Protein AF-A0A7S4EBD1-F1 (afdb_monomer_lite)

Structure (mmCIF, N/CA/C/O backbone):
data_AF-A0A7S4EBD1-F1
#
_entry.id   AF-A0A7S4EBD1-F1
#
loop_
_atom_site.group_PDB
_atom_site.id
_atom_site.type_symbol
_atom_site.label_atom_id
_atom_site.label_alt_id
_atom_site.label_comp_id
_atom_site.label_asym_id
_atom_site.label_entity_id
_atom_site.label_seq_id
_atom_site.pdbx_PDB_ins_code
_atom_site.Cartn_x
_atom_site.Cartn_y
_atom_site.Cartn_z
_atom_site.occupancy
_atom_site.B_iso_or_equiv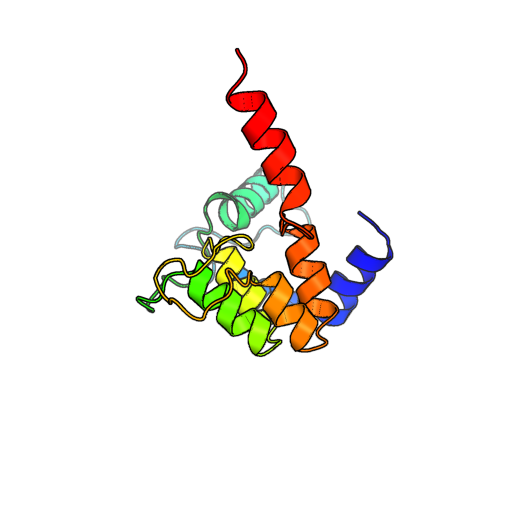
_atom_site.auth_seq_id
_atom_site.auth_comp_id
_atom_site.auth_asym_id
_atom_site.auth_atom_id
_atom_site.pdbx_PDB_model_num
ATOM 1 N N . TRP A 1 1 ? -14.741 4.372 -4.641 1.00 42.72 1 TRP A N 1
ATOM 2 C CA . TRP A 1 1 ? -13.958 3.125 -4.745 1.00 42.72 1 TRP A CA 1
ATOM 3 C C . TRP A 1 1 ? -14.736 2.138 -5.591 1.00 42.72 1 TRP A C 1
ATOM 5 O O . TRP A 1 1 ? -15.946 2.059 -5.406 1.00 42.72 1 TRP A O 1
ATOM 15 N N . SER A 1 2 ? -14.094 1.452 -6.545 1.00 37.59 2 SER A N 1
ATOM 16 C CA . SER A 1 2 ? -14.793 0.438 -7.346 1.00 37.59 2 SER A CA 1
ATOM 17 C C . SER A 1 2 ? -15.074 -0.804 -6.478 1.00 37.59 2 SER A C 1
ATOM 19 O O . SER A 1 2 ? -14.233 -1.146 -5.641 1.00 37.59 2 SER A O 1
ATOM 21 N N . PRO A 1 3 ? -16.224 -1.482 -6.653 1.00 38.41 3 PRO A N 1
ATOM 22 C CA . PRO A 1 3 ? -16.563 -2.688 -5.896 1.00 38.41 3 PRO A CA 1
ATOM 23 C C . PRO A 1 3 ? -15.510 -3.790 -6.038 1.00 38.41 3 PRO A C 1
ATOM 25 O O . PRO A 1 3 ? -15.213 -4.463 -5.064 1.00 38.41 3 PRO A O 1
ATOM 28 N N . LEU A 1 4 ? -14.879 -3.903 -7.212 1.00 41.81 4 LEU A N 1
ATOM 29 C CA . LEU A 1 4 ? -13.804 -4.864 -7.477 1.00 41.81 4 LEU A CA 1
ATOM 30 C C . LEU A 1 4 ? -12.531 -4.554 -6.687 1.00 41.81 4 LEU A C 1
ATOM 32 O O . LEU A 1 4 ? -11.872 -5.468 -6.217 1.00 41.81 4 LEU A O 1
ATOM 36 N N . VAL A 1 5 ? -12.194 -3.276 -6.503 1.00 46.81 5 VAL A N 1
ATOM 37 C CA . VAL A 1 5 ? -11.025 -2.865 -5.708 1.00 46.81 5 VAL A CA 1
ATOM 38 C C . VAL A 1 5 ? -11.257 -3.123 -4.223 1.00 46.81 5 VAL A C 1
ATOM 40 O O . VAL A 1 5 ? -10.345 -3.554 -3.521 1.00 46.81 5 VAL A O 1
ATOM 43 N N . LEU A 1 6 ? -12.475 -2.874 -3.741 1.00 47.41 6 LEU A N 1
ATOM 44 C CA . LEU A 1 6 ? -12.832 -3.119 -2.349 1.00 47.41 6 LEU A CA 1
ATOM 45 C C . LEU A 1 6 ? -12.909 -4.623 -2.054 1.00 47.41 6 LEU A C 1
ATOM 47 O O . LEU A 1 6 ? -12.364 -5.065 -1.050 1.00 47.41 6 LEU A O 1
ATOM 51 N N . ASP A 1 7 ? -13.511 -5.403 -2.952 1.00 46.78 7 ASP A N 1
ATOM 52 C CA . ASP A 1 7 ? -13.596 -6.862 -2.853 1.00 46.78 7 ASP A CA 1
ATOM 53 C C . ASP A 1 7 ? -12.206 -7.508 -2.945 1.00 46.78 7 ASP A C 1
ATOM 55 O O . ASP A 1 7 ? -11.861 -8.367 -2.143 1.00 46.78 7 ASP A O 1
ATOM 59 N N . TYR A 1 8 ? -11.338 -6.996 -3.819 1.00 55.66 8 TYR A N 1
ATOM 60 C CA . TYR A 1 8 ? -9.947 -7.422 -3.924 1.00 55.66 8 TYR A CA 1
ATOM 61 C C . TYR A 1 8 ? -9.126 -7.081 -2.664 1.00 55.66 8 TYR A C 1
ATOM 63 O O . TYR A 1 8 ? -8.455 -7.964 -2.129 1.00 55.66 8 TYR A O 1
ATOM 71 N N . LEU A 1 9 ? -9.205 -5.857 -2.122 1.00 53.97 9 LEU A N 1
ATOM 72 C CA . LEU A 1 9 ? -8.529 -5.479 -0.865 1.00 53.97 9 LEU A CA 1
ATOM 73 C C . LEU A 1 9 ? -9.055 -6.274 0.345 1.00 53.97 9 LEU A C 1
ATOM 75 O O . LEU A 1 9 ? -8.281 -6.643 1.230 1.00 53.97 9 LEU A O 1
ATOM 79 N N . LEU A 1 10 ? -10.354 -6.577 0.377 1.00 57.69 10 LEU A N 1
ATOM 80 C CA . LEU A 1 10 ? -10.973 -7.381 1.431 1.00 57.69 10 LEU A CA 1
ATOM 81 C C . LEU A 1 10 ? -10.615 -8.873 1.322 1.00 57.69 10 LEU A C 1
ATOM 83 O O . LEU A 1 10 ? -10.336 -9.488 2.351 1.00 57.69 10 LEU A O 1
ATOM 87 N N . GLN A 1 11 ? -10.577 -9.447 0.114 1.00 53.12 11 GLN A N 1
ATOM 88 C CA . GLN A 1 11 ? -10.331 -10.880 -0.108 1.00 53.12 11 GLN A CA 1
ATOM 89 C C . GLN A 1 11 ? -8.842 -11.261 -0.133 1.00 53.12 11 GLN A C 1
ATOM 91 O O . GLN A 1 11 ? -8.479 -12.333 0.346 1.00 53.12 11 GLN A O 1
ATOM 96 N N . SER A 1 12 ? -7.968 -10.410 -0.682 1.00 52.19 12 SER A N 1
ATOM 97 C CA . SER A 1 12 ? -6.542 -10.734 -0.877 1.00 52.19 12 SER A CA 1
ATOM 98 C C . SER A 1 12 ? -5.629 -10.184 0.224 1.00 52.19 12 SER A C 1
ATOM 100 O O . SER A 1 12 ? -4.686 -10.864 0.637 1.00 52.19 12 SER A O 1
ATOM 102 N N . ALA A 1 13 ? -5.927 -8.994 0.763 1.00 55.22 13 ALA A N 1
ATOM 103 C CA . ALA A 1 13 ? -5.130 -8.399 1.833 1.00 55.22 13 ALA A CA 1
ATOM 104 C C . ALA A 1 13 ? -5.677 -8.784 3.212 1.00 55.22 13 ALA A C 1
ATOM 106 O O . ALA A 1 13 ? -4.938 -9.334 4.023 1.00 55.22 13 ALA A O 1
ATOM 107 N N . GLY A 1 14 ? -6.971 -8.594 3.472 1.00 63.69 14 GLY A N 1
ATOM 108 C CA . GLY A 1 14 ? -7.564 -8.882 4.779 1.00 63.69 14 GLY A CA 1
ATOM 109 C C . GLY A 1 14 ? -7.020 -7.979 5.902 1.00 63.69 14 GLY A C 1
ATOM 110 O O . GLY A 1 14 ? -5.879 -7.509 5.887 1.00 63.69 14 GLY A O 1
ATOM 111 N N . ASN A 1 15 ? -7.846 -7.718 6.918 1.00 65.94 15 ASN A N 1
ATOM 112 C CA . ASN A 1 15 ? -7.481 -6.798 8.005 1.00 65.94 15 ASN A CA 1
ATOM 113 C C . ASN A 1 15 ? -6.214 -7.223 8.767 1.00 65.94 15 ASN A C 1
ATOM 115 O O . ASN A 1 15 ? -5.499 -6.367 9.284 1.00 65.94 15 ASN A O 1
ATOM 119 N N . GLU A 1 16 ? -5.932 -8.524 8.831 1.00 68.38 16 GLU A N 1
ATOM 120 C CA . GLU A 1 16 ? -4.761 -9.064 9.524 1.00 68.38 16 GLU A CA 1
ATOM 121 C C . GLU A 1 16 ? -3.457 -8.718 8.804 1.00 68.38 16 GLU A C 1
ATOM 123 O O . GLU A 1 16 ? -2.574 -8.123 9.415 1.00 68.38 16 GLU A O 1
ATOM 128 N N . ARG A 1 17 ? -3.349 -8.968 7.492 1.00 64.69 17 ARG A N 1
ATOM 129 C CA . ARG A 1 17 ? -2.105 -8.663 6.761 1.00 64.69 17 ARG A CA 1
ATOM 130 C C . ARG A 1 17 ? -1.875 -7.162 6.637 1.00 64.69 17 ARG A C 1
ATOM 132 O O . ARG A 1 17 ? -0.738 -6.704 6.689 1.00 64.69 17 ARG A O 1
ATOM 139 N N . ALA A 1 18 ? -2.948 -6.379 6.511 1.00 65.25 18 ALA A N 1
ATOM 140 C CA . ALA A 1 18 ? -2.850 -4.924 6.560 1.00 65.25 18 ALA A CA 1
ATOM 141 C C . ALA A 1 18 ? -2.352 -4.441 7.935 1.00 65.25 18 ALA A C 1
ATOM 143 O O . ALA A 1 18 ? -1.566 -3.495 8.008 1.00 65.25 18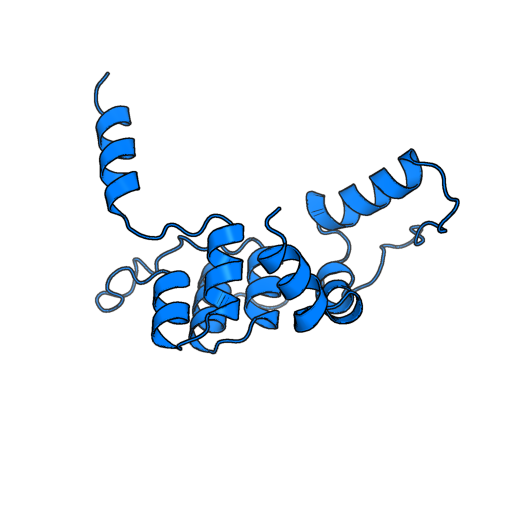 ALA A O 1
ATOM 144 N N . ARG A 1 19 ? -2.771 -5.092 9.028 1.00 71.19 19 ARG A N 1
ATOM 145 C CA . ARG A 1 19 ? -2.268 -4.794 10.374 1.00 71.19 19 ARG A CA 1
ATOM 146 C C . ARG A 1 19 ? -0.778 -5.104 10.495 1.00 71.19 19 ARG A C 1
ATOM 148 O O . ARG A 1 19 ? -0.060 -4.271 11.028 1.00 71.19 19 ARG A O 1
ATOM 155 N N . ASP A 1 20 ? -0.312 -6.227 9.957 1.00 73.69 20 ASP A N 1
ATOM 156 C CA . ASP A 1 20 ? 1.104 -6.617 10.037 1.00 73.69 20 ASP A CA 1
ATOM 157 C C . ASP A 1 20 ? 2.050 -5.611 9.368 1.00 73.69 20 ASP A C 1
ATOM 159 O O . ASP A 1 20 ? 3.209 -5.504 9.757 1.00 73.69 20 ASP A O 1
ATOM 163 N N . VAL A 1 21 ? 1.568 -4.864 8.370 1.00 68.75 21 VAL A N 1
ATOM 164 C CA . VAL A 1 21 ? 2.340 -3.771 7.765 1.00 68.75 21 VAL A CA 1
ATOM 165 C C . VAL A 1 21 ? 2.199 -2.495 8.589 1.00 68.75 21 VAL A C 1
ATOM 167 O O . VAL A 1 21 ? 3.194 -1.928 9.025 1.00 68.75 21 VAL A O 1
ATOM 170 N N . TRP A 1 22 ? 0.964 -2.029 8.790 1.00 68.38 22 TRP A N 1
ATOM 171 C CA . TRP A 1 22 ? 0.693 -0.686 9.307 1.00 68.38 22 TRP A CA 1
ATOM 172 C C . TRP A 1 22 ? 0.723 -0.568 10.834 1.00 68.38 22 TRP A C 1
ATOM 174 O O . TRP A 1 22 ? 0.550 0.532 11.341 1.00 68.38 22 TRP A O 1
ATOM 184 N N . GLU A 1 23 ? 0.860 -1.675 11.560 1.00 79.50 23 GLU A N 1
ATOM 185 C CA . GLU A 1 23 ? 0.980 -1.745 13.024 1.00 79.50 23 GLU A CA 1
ATOM 186 C C . GLU A 1 23 ? 2.118 -2.702 13.436 1.00 79.50 23 GLU A C 1
ATOM 188 O O . GLU A 1 23 ? 2.047 -3.337 14.486 1.00 79.50 23 GLU A O 1
ATOM 193 N N . ALA A 1 24 ? 3.160 -2.820 12.603 1.00 75.44 24 ALA A N 1
ATOM 194 C CA . ALA A 1 24 ? 4.249 -3.790 12.746 1.00 75.44 24 ALA A CA 1
ATOM 195 C C . ALA A 1 24 ? 4.971 -3.736 14.106 1.00 75.44 24 ALA A C 1
ATOM 197 O O . ALA A 1 24 ? 5.311 -4.780 14.657 1.00 75.44 24 ALA A O 1
ATOM 198 N N . VAL A 1 25 ? 5.194 -2.536 14.654 1.00 80.75 25 VAL A N 1
ATOM 199 C CA . VAL A 1 25 ? 5.827 -2.342 15.980 1.00 80.75 25 VAL A CA 1
ATOM 200 C C . VAL A 1 25 ? 4.819 -2.046 17.089 1.00 80.75 25 VAL A C 1
ATOM 202 O O . VAL A 1 25 ? 5.196 -1.880 18.247 1.00 80.75 25 VAL A O 1
ATOM 205 N N . GLY A 1 26 ? 3.529 -2.018 16.752 1.00 77.25 26 GLY A N 1
ATOM 206 C CA . GLY A 1 26 ? 2.474 -1.582 17.655 1.00 77.25 26 GLY A CA 1
ATOM 207 C C . GLY A 1 26 ? 2.485 -0.068 17.922 1.00 77.25 26 GLY A C 1
ATOM 208 O O . GLY A 1 26 ? 3.295 0.675 17.367 1.00 77.25 26 GLY A O 1
ATOM 209 N N . PRO A 1 27 ? 1.530 0.418 18.732 1.00 80.88 27 PRO A N 1
ATOM 210 C CA . PRO A 1 27 ? 1.451 1.827 19.090 1.00 80.88 27 PRO A CA 1
ATOM 211 C C . PRO A 1 27 ? 2.613 2.257 20.006 1.00 80.88 27 PRO A C 1
ATOM 213 O O . PRO A 1 27 ? 3.041 1.469 20.853 1.00 80.88 27 PRO A O 1
ATOM 216 N N . PRO A 1 28 ? 3.096 3.509 19.897 1.00 75.06 28 PRO A N 1
ATOM 217 C CA . PRO A 1 28 ? 4.121 4.046 20.778 1.00 75.06 28 PRO A CA 1
ATOM 218 C C . PRO A 1 28 ? 3.616 4.119 22.222 1.00 75.06 28 PRO A C 1
ATOM 220 O O . PRO A 1 28 ? 2.412 4.132 22.493 1.00 75.06 28 PRO A O 1
ATOM 223 N N . THR A 1 29 ? 4.549 4.188 23.169 1.00 80.19 29 THR A N 1
ATOM 224 C CA . THR A 1 29 ? 4.250 4.201 24.605 1.00 80.19 29 THR A CA 1
ATOM 225 C C . THR A 1 29 ? 3.186 5.248 24.952 1.00 80.19 29 THR A C 1
ATOM 227 O O . THR A 1 29 ? 3.327 6.426 24.630 1.00 80.19 29 THR A O 1
ATOM 230 N N . GLY A 1 30 ? 2.113 4.813 25.618 1.00 80.44 30 GLY A N 1
ATOM 231 C CA . GLY A 1 30 ? 0.990 5.669 26.022 1.00 80.44 30 GLY A CA 1
ATOM 232 C C . GLY A 1 30 ? -0.185 5.713 25.038 1.00 80.44 30 GLY A C 1
ATOM 233 O O . GLY A 1 30 ? -1.226 6.270 25.376 1.00 80.44 30 GLY A O 1
ATOM 234 N N . TRP A 1 31 ? -0.068 5.092 23.863 1.00 82.25 31 TRP A N 1
ATOM 235 C CA . TRP A 1 31 ? -1.171 4.958 22.911 1.00 82.25 31 TRP A CA 1
ATOM 236 C C . TRP A 1 31 ? -1.876 3.606 23.053 1.00 82.25 31 TRP A C 1
ATOM 238 O O . TRP A 1 31 ? -1.245 2.570 23.252 1.00 82.25 31 TRP A O 1
ATOM 248 N N . SER A 1 32 ? -3.204 3.605 22.919 1.00 83.25 32 SER A N 1
ATOM 249 C CA . SER A 1 32 ? -4.020 2.386 22.932 1.00 83.25 32 SER A CA 1
ATOM 250 C C . SER A 1 32 ? -5.044 2.408 21.804 1.00 83.25 32 SER A C 1
ATOM 252 O O . SER A 1 32 ? -5.528 3.466 21.398 1.00 83.25 32 SER A O 1
ATOM 254 N N . ARG A 1 33 ? -5.344 1.224 21.261 1.00 83.62 33 ARG A N 1
ATOM 255 C CA . ARG A 1 33 ? -6.299 1.087 20.163 1.00 83.62 33 ARG A CA 1
ATOM 256 C C . ARG A 1 33 ? -7.692 1.531 20.639 1.00 83.62 33 ARG A C 1
ATOM 258 O O . ARG A 1 33 ? -8.148 1.036 21.670 1.00 83.62 33 ARG A O 1
ATOM 265 N N . PRO A 1 34 ? -8.395 2.395 19.887 1.00 88.06 34 PRO A N 1
ATOM 266 C CA . PRO A 1 34 ? -9.733 2.831 20.260 1.00 88.06 34 PRO A CA 1
ATOM 267 C C . PRO A 1 34 ? -10.735 1.669 20.239 1.00 88.06 34 PRO A C 1
ATOM 269 O O . PRO A 1 34 ? -10.728 0.837 19.328 1.00 88.06 34 PRO A O 1
ATOM 272 N N . ALA A 1 35 ? -11.625 1.647 21.232 1.00 87.44 35 ALA A N 1
ATOM 273 C CA . ALA A 1 35 ? -12.757 0.729 21.282 1.00 87.44 35 ALA A CA 1
ATOM 274 C C . ALA A 1 35 ? -13.794 1.046 20.176 1.00 87.44 35 ALA A C 1
ATOM 276 O O . ALA A 1 35 ? -13.828 2.170 19.656 1.00 87.44 35 ALA A O 1
ATOM 277 N N . PRO A 1 36 ? -14.664 0.090 19.793 1.00 85.38 36 PRO A N 1
ATOM 278 C CA . PRO A 1 36 ? -15.671 0.306 18.749 1.00 85.38 36 PRO A CA 1
ATOM 279 C C . PRO A 1 36 ? -16.631 1.469 19.037 1.00 85.38 36 PRO A C 1
ATOM 281 O O . PRO A 1 36 ? -17.084 2.135 18.107 1.00 85.38 36 PRO A O 1
ATOM 284 N N . ASP A 1 37 ? -16.898 1.752 20.307 1.00 92.19 37 ASP A N 1
ATOM 285 C CA . ASP A 1 37 ? -17.756 2.825 20.819 1.00 92.19 37 ASP A CA 1
ATOM 286 C C . ASP A 1 37 ? -16.994 4.124 21.139 1.00 92.19 37 ASP A C 1
ATOM 288 O O . ASP A 1 37 ? -17.606 5.120 21.523 1.00 92.19 37 ASP A O 1
ATOM 292 N N . ALA A 1 38 ? -15.672 4.153 20.933 1.00 88.62 38 ALA A N 1
ATOM 293 C CA . ALA A 1 38 ? -14.862 5.325 21.233 1.00 88.62 38 ALA A CA 1
ATOM 294 C C . ALA A 1 38 ? -15.312 6.568 20.431 1.00 88.62 38 ALA A C 1
ATOM 296 O O . ALA A 1 38 ? -15.747 6.439 19.272 1.00 88.62 38 ALA A O 1
ATOM 297 N N . PRO A 1 39 ? -15.150 7.778 21.003 1.00 92.12 39 PRO A N 1
ATOM 298 C CA . PRO A 1 39 ? -15.493 9.030 20.338 1.00 92.12 39 PRO A CA 1
ATOM 299 C C . PRO A 1 39 ? -14.762 9.216 19.002 1.00 92.12 39 PRO A C 1
ATOM 301 O O . PRO A 1 39 ? -13.625 8.769 18.831 1.00 92.12 39 PRO A O 1
ATOM 304 N N . ALA A 1 40 ? -15.390 9.946 18.074 1.00 85.25 40 ALA A N 1
ATOM 305 C CA . ALA A 1 40 ? -14.862 10.165 16.725 1.00 85.25 40 ALA A CA 1
ATOM 306 C C . ALA A 1 40 ? -13.433 10.739 16.720 1.00 85.25 40 ALA A C 1
ATOM 308 O O . ALA A 1 40 ? -12.576 10.212 16.019 1.00 85.25 40 ALA A O 1
ATOM 309 N N . HIS A 1 41 ? -13.152 11.734 17.567 1.00 85.44 41 HIS A N 1
ATOM 310 C CA . HIS A 1 41 ? -11.832 12.370 17.636 1.00 85.44 41 HIS A CA 1
ATOM 311 C C . HIS A 1 41 ? -10.713 11.404 18.072 1.00 85.44 41 HIS A C 1
ATOM 313 O O . HIS A 1 41 ? -9.580 11.533 17.620 1.00 85.44 41 HIS A O 1
ATOM 319 N N . VAL A 1 42 ? -11.014 10.402 18.908 1.00 85.31 42 VAL A N 1
ATOM 320 C CA . VAL A 1 42 ? -10.029 9.391 19.339 1.00 85.31 42 VAL A CA 1
ATOM 321 C C . VAL A 1 42 ? -9.707 8.438 18.185 1.00 85.31 42 VAL A C 1
ATOM 323 O O . VAL A 1 42 ? -8.549 8.096 17.947 1.00 85.31 42 VAL A O 1
ATOM 326 N N . LYS A 1 43 ? -10.729 8.032 17.421 1.00 80.25 43 LYS A N 1
ATOM 327 C CA . LYS A 1 43 ? -10.548 7.213 16.212 1.00 80.25 43 LYS A CA 1
ATOM 328 C C . LYS A 1 43 ? -9.778 7.975 15.138 1.00 80.25 43 LYS A C 1
ATOM 330 O O . LYS A 1 43 ? -8.913 7.398 14.488 1.00 80.25 43 LYS A O 1
ATOM 335 N N . GLU A 1 44 ? -10.062 9.263 14.984 1.00 81.44 44 GLU A N 1
ATOM 336 C CA . GLU A 1 44 ? -9.359 10.143 14.055 1.00 81.44 44 GLU A CA 1
ATOM 337 C C . GLU A 1 44 ? -7.872 10.254 14.399 1.00 81.44 44 GLU A C 1
ATOM 339 O O . GLU A 1 44 ? -7.036 10.001 13.535 1.00 81.44 44 GLU A O 1
ATOM 344 N N . GLN A 1 45 ? -7.526 10.515 15.664 1.00 84.19 45 GLN A N 1
ATOM 345 C CA . GLN A 1 45 ? -6.130 10.544 16.119 1.00 84.19 45 GLN A CA 1
ATOM 346 C C . GLN A 1 45 ? -5.390 9.238 15.804 1.00 84.19 45 GLN A C 1
ATOM 348 O O . GLN A 1 45 ? -4.252 9.270 15.337 1.00 84.19 45 GLN A O 1
ATOM 353 N N . TRP A 1 46 ? -6.045 8.087 15.994 1.00 81.62 46 TRP A N 1
ATOM 354 C CA . TRP A 1 46 ? -5.475 6.784 15.646 1.00 81.62 46 TRP A CA 1
ATOM 355 C C . TRP A 1 46 ? -5.218 6.635 14.139 1.00 81.62 46 TRP A C 1
ATOM 357 O O . TRP A 1 46 ? -4.157 6.165 13.728 1.00 81.62 46 TRP A O 1
ATOM 367 N N . VAL A 1 47 ? -6.172 7.053 13.301 1.00 78.62 47 VAL A N 1
ATOM 368 C CA . VAL A 1 47 ? -6.044 7.016 11.834 1.00 78.62 47 VAL A CA 1
ATOM 369 C C . VAL A 1 47 ? -4.923 7.948 11.362 1.00 78.62 47 VAL A C 1
ATOM 371 O O . VAL A 1 47 ? -4.102 7.545 10.538 1.00 78.62 47 VAL A O 1
ATOM 374 N N . VAL A 1 48 ? -4.835 9.158 11.918 1.00 75.44 48 VAL A N 1
ATOM 375 C CA . VAL A 1 48 ? -3.773 10.125 11.606 1.00 75.44 48 VAL A CA 1
ATOM 376 C C . VAL A 1 48 ? -2.401 9.571 11.998 1.00 75.44 48 VAL A C 1
ATOM 378 O O . VAL A 1 48 ? -1.489 9.570 11.172 1.00 75.44 48 VAL A O 1
ATOM 381 N N . ALA A 1 49 ? -2.251 9.015 13.202 1.00 78.12 49 ALA A N 1
ATOM 382 C CA . ALA A 1 49 ? -0.986 8.425 13.641 1.00 78.12 49 ALA A CA 1
ATOM 383 C C . ALA A 1 49 ? -0.534 7.263 12.737 1.00 78.12 49 ALA A C 1
ATOM 385 O O . ALA A 1 49 ? 0.642 7.169 12.374 1.00 78.12 49 ALA A O 1
ATOM 386 N N . LYS A 1 50 ? -1.477 6.412 12.316 1.00 70.94 50 LYS A N 1
ATOM 387 C CA . LYS A 1 50 ? -1.212 5.242 11.473 1.00 70.94 50 LYS A CA 1
ATOM 388 C C . LYS A 1 50 ? -0.788 5.609 10.050 1.00 70.94 50 LYS A C 1
ATOM 390 O O . LYS A 1 50 ? 0.176 5.044 9.541 1.00 70.94 50 LYS A O 1
ATOM 395 N N . TYR A 1 51 ? -1.497 6.538 9.406 1.00 66.69 51 TYR A N 1
ATOM 396 C CA . TYR A 1 51 ? -1.335 6.790 7.968 1.00 66.69 51 TYR A CA 1
ATOM 397 C C . TYR A 1 51 ? -0.611 8.096 7.633 1.00 66.69 51 TYR A C 1
ATOM 399 O O . TYR A 1 51 ? 0.110 8.137 6.637 1.00 66.69 51 TYR A O 1
ATOM 407 N N . ALA A 1 52 ? -0.769 9.146 8.444 1.00 66.44 52 ALA A N 1
ATOM 408 C CA . ALA A 1 52 ? -0.097 10.425 8.216 1.00 66.44 52 ALA A CA 1
ATOM 409 C C . ALA A 1 52 ? 1.297 10.442 8.852 1.00 66.44 52 ALA A C 1
ATOM 411 O O . ALA A 1 52 ? 2.264 10.817 8.197 1.00 66.44 52 ALA A O 1
ATOM 412 N N . TRP A 1 53 ? 1.412 10.000 10.109 1.00 68.56 53 TRP A N 1
ATOM 413 C CA . TRP A 1 53 ? 2.698 9.981 10.824 1.00 68.56 53 TRP A CA 1
ATOM 414 C C . TRP A 1 53 ? 3.484 8.691 10.633 1.00 68.56 53 TRP A C 1
ATOM 416 O O . TRP A 1 53 ? 4.676 8.668 10.918 1.00 68.56 53 TRP A O 1
ATOM 426 N N . ARG A 1 54 ? 2.823 7.618 10.174 1.00 73.00 54 ARG A N 1
ATOM 427 C CA . ARG A 1 54 ? 3.426 6.284 10.016 1.00 73.00 54 ARG A CA 1
ATOM 428 C C . ARG A 1 54 ? 4.028 5.745 11.321 1.00 73.00 54 ARG A C 1
ATOM 430 O O . ARG A 1 54 ? 4.946 4.933 11.299 1.00 73.00 54 ARG A O 1
ATOM 437 N N . GLY A 1 55 ? 3.482 6.170 12.462 1.00 70.06 55 GLY A N 1
ATOM 438 C CA . GLY A 1 55 ? 4.096 5.989 13.782 1.00 70.06 55 GLY A CA 1
ATOM 439 C C . GLY A 1 55 ? 4.113 4.553 14.310 1.00 70.06 55 GLY A C 1
ATOM 440 O O . GLY A 1 55 ? 4.670 4.318 15.375 1.00 70.06 55 GLY A O 1
ATOM 441 N N . PHE A 1 56 ? 3.487 3.608 13.602 1.00 78.00 56 PHE A N 1
ATOM 442 C CA . PHE A 1 56 ? 3.432 2.191 13.984 1.00 78.00 56 PHE A CA 1
ATOM 443 C C . PHE A 1 56 ? 4.170 1.281 12.983 1.00 78.00 56 PHE A C 1
ATOM 445 O O . PHE A 1 56 ? 4.050 0.053 13.052 1.00 78.00 56 PHE A O 1
ATOM 452 N N . LEU A 1 57 ? 4.898 1.863 12.022 1.00 71.56 57 LEU A N 1
ATOM 453 C CA . LEU A 1 57 ? 5.765 1.115 11.115 1.00 71.56 57 LEU A CA 1
ATOM 454 C C . LEU A 1 57 ? 7.075 0.748 11.820 1.00 71.56 57 LEU A C 1
ATOM 456 O O . LEU A 1 57 ? 7.577 1.507 12.644 1.00 71.56 57 LEU A O 1
ATOM 460 N N . ALA A 1 58 ? 7.653 -0.402 11.469 1.00 67.69 58 ALA A N 1
ATOM 461 C CA . ALA A 1 58 ? 9.015 -0.725 11.884 1.00 67.69 58 ALA A CA 1
ATOM 462 C C . ALA A 1 58 ? 10.004 0.279 11.277 1.00 67.69 58 ALA A C 1
ATOM 464 O O . ALA A 1 58 ? 9.933 0.548 10.073 1.00 67.69 58 ALA A O 1
ATOM 465 N N . GLU A 1 59 ? 10.913 0.815 12.101 1.00 61.75 59 GLU A N 1
ATOM 466 C CA . GLU A 1 59 ? 11.999 1.665 11.610 1.00 61.75 59 GLU A CA 1
ATOM 467 C C . GLU A 1 59 ? 12.827 0.927 10.554 1.00 61.75 59 GLU A C 1
ATOM 469 O O . GLU A 1 59 ? 13.022 -0.293 10.603 1.00 61.75 59 GLU A O 1
ATOM 474 N N . ASN A 1 60 ? 13.268 1.680 9.549 1.00 49.16 60 ASN A N 1
ATOM 475 C CA . ASN A 1 60 ? 13.919 1.132 8.374 1.00 49.16 60 ASN A CA 1
ATOM 476 C C . ASN A 1 60 ? 15.360 0.728 8.714 1.00 49.16 60 ASN A C 1
ATOM 478 O O . ASN A 1 60 ? 16.262 1.556 8.692 1.00 49.16 60 ASN A O 1
ATOM 482 N N . VAL A 1 61 ? 15.577 -0.552 9.020 1.00 49.41 61 VAL A N 1
ATOM 483 C CA . VAL A 1 61 ? 16.926 -1.116 9.232 1.00 49.41 61 VAL A CA 1
ATOM 484 C C . VAL A 1 61 ? 17.642 -1.446 7.913 1.00 49.41 61 VAL A C 1
ATOM 486 O O . VAL A 1 61 ? 18.763 -1.943 7.936 1.00 49.41 61 VAL A O 1
ATOM 489 N N . PHE A 1 62 ? 17.002 -1.208 6.762 1.00 44.72 62 PHE A N 1
ATOM 490 C CA . PHE A 1 62 ? 17.571 -1.486 5.444 1.00 44.72 62 PHE A CA 1
ATOM 491 C C . PHE A 1 62 ? 17.922 -0.175 4.734 1.00 44.72 62 PHE A C 1
ATOM 493 O O . PHE A 1 62 ? 17.045 0.647 4.475 1.00 44.72 62 PHE A O 1
ATOM 500 N N . GLU A 1 63 ? 19.207 -0.014 4.406 1.00 52.28 63 GLU A N 1
ATOM 501 C CA . GLU A 1 63 ? 19.804 1.120 3.673 1.00 52.28 63 GLU A CA 1
ATOM 502 C C . GLU A 1 63 ? 19.327 1.248 2.212 1.00 52.28 63 GLU A C 1
ATOM 504 O O . GLU A 1 63 ? 19.769 2.136 1.487 1.00 52.28 63 GLU A O 1
ATOM 509 N N . GLU A 1 64 ? 18.448 0.360 1.742 1.00 60.69 64 GLU A N 1
ATOM 510 C CA . GLU A 1 64 ? 17.997 0.353 0.354 1.00 60.69 64 GLU A CA 1
ATOM 511 C C . GLU A 1 64 ? 16.886 1.391 0.129 1.00 60.69 64 GLU A C 1
ATOM 513 O O . GLU A 1 64 ? 15.874 1.406 0.837 1.00 60.69 64 GLU A O 1
ATOM 518 N N . GLU A 1 65 ? 17.074 2.255 -0.875 1.00 81.38 65 GLU A N 1
ATOM 519 C CA . GLU A 1 65 ? 16.105 3.273 -1.295 1.00 81.38 65 GLU A CA 1
ATOM 520 C C . GLU A 1 65 ? 14.696 2.652 -1.452 1.00 81.38 65 GLU A C 1
ATOM 522 O O . GLU A 1 65 ? 14.523 1.733 -2.262 1.00 81.38 65 GLU A O 1
ATOM 527 N N . PRO A 1 66 ? 13.662 3.130 -0.724 1.00 82.25 66 PRO A N 1
ATOM 528 C CA . PRO A 1 66 ? 12.320 2.533 -0.717 1.00 82.25 66 PRO A CA 1
ATOM 529 C C . PRO A 1 66 ? 11.703 2.337 -2.106 1.00 82.25 66 PRO A C 1
ATOM 531 O O . PRO A 1 66 ? 10.917 1.415 -2.317 1.00 82.25 66 PRO A O 1
ATOM 534 N N . SER A 1 67 ? 12.060 3.192 -3.062 1.00 86.88 67 SER A N 1
ATOM 535 C CA . SER A 1 67 ? 11.620 3.102 -4.455 1.00 86.88 67 SER A CA 1
ATOM 536 C C . SER A 1 67 ? 12.283 1.950 -5.220 1.00 86.88 67 SER A C 1
ATOM 538 O O . SER A 1 67 ? 11.619 1.265 -6.000 1.00 86.88 67 SER A O 1
ATOM 540 N N . ARG A 1 68 ? 13.562 1.667 -4.945 1.00 85.88 68 ARG A N 1
ATOM 541 C CA . ARG A 1 68 ? 14.264 0.497 -5.489 1.00 85.88 68 ARG A CA 1
ATOM 542 C C . ARG A 1 68 ? 13.679 -0.792 -4.914 1.00 85.88 68 ARG A C 1
ATOM 544 O O . ARG A 1 68 ? 13.362 -1.711 -5.668 1.00 85.88 68 ARG A O 1
ATOM 551 N N . ALA A 1 69 ? 13.421 -0.810 -3.604 1.00 85.69 69 ALA A N 1
ATOM 552 C CA . ALA A 1 69 ? 12.747 -1.922 -2.937 1.00 85.69 69 ALA A CA 1
ATOM 553 C C . ALA A 1 69 ? 11.329 -2.163 -3.494 1.00 85.69 69 ALA A C 1
ATOM 555 O O . ALA A 1 69 ? 10.934 -3.309 -3.707 1.00 85.69 69 ALA A O 1
ATOM 556 N N . LEU A 1 70 ? 10.575 -1.097 -3.792 1.00 87.56 70 LEU A N 1
ATOM 557 C CA . LEU A 1 70 ? 9.254 -1.185 -4.426 1.00 87.56 70 LEU A CA 1
ATOM 558 C C . LEU A 1 70 ? 9.333 -1.866 -5.800 1.00 87.56 70 LEU A C 1
ATOM 560 O O . LEU A 1 70 ? 8.538 -2.763 -6.085 1.00 87.56 70 LEU A O 1
ATOM 564 N N . LYS A 1 71 ? 10.309 -1.478 -6.627 1.00 86.62 71 LYS A N 1
ATOM 565 C CA . LYS A 1 71 ? 10.523 -2.066 -7.953 1.00 86.62 71 LYS A CA 1
ATOM 566 C C . LYS A 1 71 ? 10.924 -3.540 -7.868 1.00 86.62 71 LYS A C 1
ATOM 568 O O . LYS A 1 71 ? 10.368 -4.363 -8.595 1.00 86.62 71 LYS A O 1
ATOM 573 N N . ALA A 1 72 ? 11.832 -3.891 -6.958 1.00 86.75 72 ALA A N 1
ATOM 574 C CA . ALA A 1 72 ? 12.235 -5.279 -6.729 1.00 86.75 72 ALA A CA 1
ATOM 575 C C . ALA A 1 72 ? 11.058 -6.146 -6.241 1.00 86.75 72 ALA A C 1
ATOM 577 O O . ALA A 1 72 ? 10.839 -7.248 -6.746 1.00 86.75 72 ALA A O 1
ATOM 578 N N . ALA A 1 73 ? 10.249 -5.625 -5.315 1.00 87.38 73 ALA A N 1
ATOM 579 C CA . ALA A 1 73 ? 9.042 -6.290 -4.831 1.00 87.38 73 ALA A CA 1
ATOM 580 C C . ALA A 1 73 ? 7.982 -6.463 -5.934 1.00 87.38 73 ALA A C 1
ATOM 582 O O . ALA A 1 73 ? 7.282 -7.476 -5.984 1.00 87.38 73 ALA A O 1
ATOM 583 N N . ALA A 1 74 ? 7.881 -5.492 -6.845 1.00 87.38 74 ALA A N 1
ATOM 584 C CA . ALA A 1 74 ? 6.995 -5.576 -7.995 1.00 87.38 74 ALA A CA 1
ATOM 585 C C . ALA A 1 74 ? 7.447 -6.653 -8.993 1.00 87.38 74 ALA A C 1
ATOM 587 O O . ALA A 1 74 ? 6.614 -7.424 -9.469 1.00 87.38 74 ALA A O 1
ATOM 588 N N . ALA A 1 75 ? 8.756 -6.766 -9.240 1.00 85.94 75 ALA A N 1
ATOM 589 C CA . ALA A 1 75 ? 9.339 -7.813 -10.079 1.00 85.94 75 ALA A CA 1
ATOM 590 C C . ALA A 1 75 ? 9.150 -9.221 -9.489 1.00 85.94 75 ALA A C 1
ATOM 592 O O . ALA A 1 75 ? 8.878 -10.170 -10.221 1.00 85.94 75 ALA A O 1
ATOM 593 N N . SER A 1 76 ? 9.261 -9.365 -8.163 1.00 85.38 76 SER A N 1
ATOM 594 C CA . SER A 1 76 ? 9.032 -10.643 -7.476 1.00 85.38 76 SER A CA 1
ATOM 595 C C . SER A 1 76 ? 7.546 -10.993 -7.326 1.00 85.38 76 SER A C 1
ATOM 597 O O . SER A 1 76 ? 7.200 -12.130 -6.994 1.00 85.38 76 SER A O 1
ATOM 599 N N . GLY A 1 77 ? 6.647 -10.033 -7.570 1.00 83.19 77 GLY A N 1
ATOM 600 C CA . GLY A 1 77 ? 5.208 -10.211 -7.411 1.00 83.19 77 GLY A CA 1
ATOM 601 C C . GLY A 1 77 ? 4.736 -10.268 -5.962 1.00 83.19 77 GLY A C 1
ATOM 602 O O . GLY A 1 77 ? 3.632 -10.747 -5.691 1.00 83.19 77 GLY A O 1
ATOM 603 N N . SER A 1 78 ? 5.561 -9.831 -5.011 1.00 84.00 78 SER A N 1
ATOM 604 C CA . SER A 1 78 ? 5.210 -9.851 -3.595 1.00 84.00 78 SER A CA 1
ATOM 605 C C . SER A 1 78 ? 4.386 -8.620 -3.234 1.00 84.00 78 SER A C 1
ATOM 607 O O . SER A 1 78 ? 4.921 -7.559 -2.916 1.00 84.00 78 SER A O 1
ATOM 609 N N . LEU A 1 79 ? 3.056 -8.756 -3.233 1.00 81.12 79 LEU A N 1
ATOM 610 C CA . LEU A 1 79 ? 2.161 -7.658 -2.852 1.00 81.12 79 LEU A CA 1
ATOM 611 C C . LEU A 1 79 ? 2.463 -7.124 -1.444 1.00 81.12 79 LEU A C 1
ATOM 613 O O . LEU A 1 79 ? 2.401 -5.921 -1.216 1.00 81.12 79 LEU A O 1
ATOM 617 N N . ARG A 1 80 ? 2.817 -8.005 -0.501 1.00 79.06 80 ARG A N 1
ATOM 618 C CA . ARG A 1 80 ? 3.173 -7.606 0.866 1.00 79.06 80 ARG A CA 1
ATOM 619 C C . ARG A 1 80 ? 4.365 -6.653 0.870 1.00 79.06 80 ARG A C 1
ATOM 621 O O . ARG A 1 80 ? 4.313 -5.624 1.542 1.00 79.06 80 ARG A O 1
ATOM 628 N N . ASP A 1 81 ? 5.402 -6.982 0.111 1.00 82.44 81 ASP A N 1
ATOM 629 C CA . ASP A 1 81 ? 6.626 -6.186 0.069 1.00 82.44 81 ASP A CA 1
ATOM 630 C C . ASP A 1 81 ? 6.414 -4.895 -0.727 1.00 82.44 81 ASP A C 1
ATOM 632 O O . ASP A 1 81 ? 6.917 -3.848 -0.331 1.00 82.44 81 ASP A O 1
ATOM 636 N N . VAL A 1 82 ? 5.568 -4.921 -1.765 1.00 83.56 82 VAL 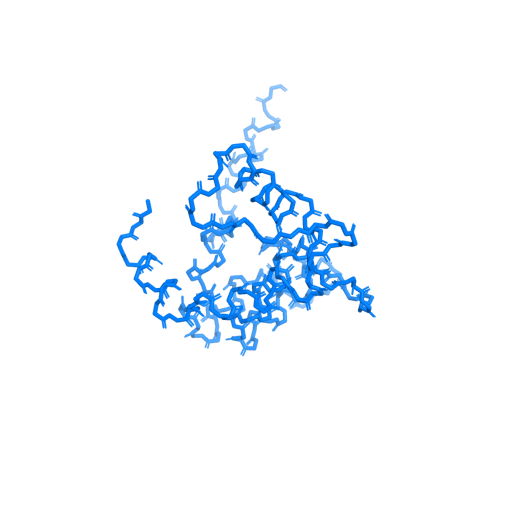A N 1
ATOM 637 C CA . VAL A 1 82 ? 5.134 -3.715 -2.489 1.00 83.56 82 VAL A CA 1
ATOM 638 C C . VAL A 1 82 ? 4.384 -2.759 -1.556 1.00 83.56 82 VAL A C 1
ATOM 640 O O . VAL A 1 82 ? 4.670 -1.562 -1.522 1.00 83.56 82 VAL A O 1
ATOM 643 N N . VAL A 1 83 ? 3.450 -3.274 -0.751 1.00 82.31 83 VAL A N 1
ATOM 644 C CA . VAL A 1 83 ? 2.706 -2.477 0.235 1.00 82.31 83 VAL A CA 1
ATOM 645 C C . VAL A 1 83 ? 3.654 -1.914 1.296 1.00 82.31 83 VAL A C 1
ATOM 647 O O . VAL A 1 83 ? 3.545 -0.738 1.641 1.00 82.31 83 VAL A O 1
ATOM 650 N N . ALA A 1 84 ? 4.608 -2.711 1.786 1.00 76.31 84 ALA A N 1
ATOM 651 C CA . ALA A 1 84 ? 5.598 -2.263 2.761 1.00 76.31 84 ALA A CA 1
ATOM 652 C C . ALA A 1 84 ? 6.520 -1.171 2.191 1.00 76.31 84 ALA A C 1
ATOM 654 O O . ALA A 1 84 ? 6.713 -0.139 2.832 1.00 76.31 84 ALA A O 1
ATOM 655 N N . ALA A 1 85 ? 7.040 -1.348 0.976 1.00 82.50 85 ALA A N 1
ATOM 656 C CA . ALA A 1 85 ? 7.887 -0.363 0.309 1.00 82.50 85 ALA A CA 1
ATOM 657 C C . ALA A 1 85 ? 7.129 0.948 0.035 1.00 82.50 85 ALA A C 1
ATOM 659 O O . ALA A 1 85 ? 7.636 2.034 0.325 1.00 82.50 85 ALA A O 1
ATOM 660 N N . LYS A 1 86 ? 5.862 0.873 -0.402 1.00 82.12 86 LYS A N 1
ATOM 661 C CA . LYS A 1 86 ? 5.002 2.057 -0.567 1.00 82.12 86 LYS A CA 1
ATOM 662 C C . LYS A 1 86 ? 4.728 2.752 0.771 1.00 82.12 86 LYS A C 1
ATOM 664 O O . LYS A 1 86 ? 4.832 3.976 0.858 1.00 82.12 86 LYS A O 1
ATOM 669 N N . ALA A 1 87 ? 4.440 1.991 1.830 1.00 77.00 87 ALA A N 1
ATOM 670 C CA . ALA A 1 87 ? 4.246 2.513 3.185 1.00 77.00 87 ALA A CA 1
ATOM 671 C C . ALA A 1 87 ? 5.512 3.166 3.762 1.00 77.00 87 ALA A C 1
ATOM 673 O O . ALA A 1 87 ? 5.408 4.026 4.631 1.00 77.00 87 ALA A O 1
ATOM 674 N N . ARG A 1 88 ? 6.698 2.813 3.252 1.00 77.12 88 ARG A N 1
ATOM 675 C CA . ARG A 1 88 ? 7.984 3.452 3.577 1.00 77.12 88 ARG A CA 1
ATOM 676 C C . ARG A 1 88 ? 8.307 4.673 2.717 1.00 77.12 88 ARG A C 1
ATOM 678 O O . ARG A 1 88 ? 9.249 5.384 3.022 1.00 77.12 88 ARG A O 1
ATOM 685 N N . GLY A 1 89 ? 7.479 4.992 1.722 1.00 79.69 89 GLY A N 1
ATOM 686 C CA . GLY A 1 89 ? 7.650 6.176 0.875 1.00 79.69 89 GLY A CA 1
ATOM 687 C C . GLY A 1 89 ? 8.206 5.881 -0.511 1.00 79.69 89 GLY A C 1
ATOM 688 O O . GLY A 1 89 ? 8.538 6.826 -1.213 1.00 79.69 89 GLY A O 1
ATOM 689 N N . GLY A 1 90 ? 8.268 4.609 -0.918 1.00 83.38 90 GLY A N 1
ATOM 690 C CA . GLY A 1 90 ? 8.651 4.244 -2.277 1.00 83.38 90 GLY A CA 1
ATOM 691 C C . GLY A 1 90 ? 7.758 4.924 -3.314 1.00 83.38 90 GLY A C 1
ATOM 692 O O . GLY A 1 90 ? 6.523 4.881 -3.225 1.00 83.38 90 GLY A O 1
ATOM 693 N N . ASP A 1 91 ? 8.388 5.552 -4.297 1.00 83.81 91 ASP A N 1
ATOM 694 C CA . ASP A 1 91 ? 7.703 6.176 -5.419 1.00 83.81 91 ASP A CA 1
ATOM 695 C C . ASP A 1 91 ? 7.468 5.130 -6.528 1.00 83.81 91 ASP A C 1
ATOM 697 O O . ASP A 1 91 ? 8.431 4.572 -7.059 1.00 83.81 91 ASP A O 1
ATOM 701 N N . PRO A 1 92 ? 6.206 4.823 -6.893 1.00 83.62 92 PRO A N 1
ATOM 702 C CA . PRO A 1 92 ? 5.888 3.876 -7.963 1.00 83.62 92 PRO A CA 1
ATOM 703 C C . PRO A 1 92 ? 6.387 4.304 -9.343 1.00 83.62 92 PRO A C 1
ATOM 705 O O . PRO A 1 92 ? 6.541 3.437 -10.208 1.00 83.62 92 PRO A O 1
ATOM 708 N N . ASN A 1 93 ? 6.648 5.598 -9.537 1.00 84.44 93 ASN A N 1
ATOM 709 C CA . ASN A 1 93 ? 7.127 6.168 -10.794 1.00 84.44 93 ASN A CA 1
ATOM 710 C C . ASN A 1 93 ? 8.648 6.336 -10.830 1.00 84.44 93 ASN A C 1
ATOM 712 O O . ASN A 1 93 ? 9.185 6.783 -11.840 1.00 84.44 93 ASN A O 1
ATOM 716 N N . TRP A 1 94 ? 9.347 5.967 -9.754 1.00 85.00 94 TRP A N 1
ATOM 717 C CA . TRP A 1 94 ? 10.800 6.016 -9.709 1.00 85.00 94 TRP A CA 1
ATOM 718 C C . TRP A 1 94 ? 11.429 5.107 -10.768 1.00 85.00 94 TRP A C 1
ATOM 720 O O . TRP A 1 94 ? 10.935 4.008 -11.054 1.00 85.00 94 TRP A O 1
ATOM 730 N N . ARG A 1 95 ? 12.548 5.575 -11.319 1.00 77.56 95 ARG A N 1
ATOM 731 C CA . ARG A 1 95 ? 13.347 4.904 -12.344 1.00 77.56 95 ARG A CA 1
ATOM 732 C C . ARG A 1 95 ? 14.791 4.860 -11.871 1.00 77.56 95 ARG A C 1
ATOM 734 O O . ARG A 1 95 ? 15.260 5.798 -11.228 1.00 77.56 95 ARG A O 1
ATOM 741 N N . ASP A 1 96 ? 15.488 3.781 -12.199 1.00 72.50 96 ASP A N 1
ATOM 742 C CA . ASP A 1 96 ? 16.908 3.664 -11.902 1.00 72.50 96 ASP A CA 1
ATOM 743 C C . ASP A 1 96 ? 17.696 4.365 -13.016 1.00 72.50 96 ASP A C 1
ATOM 745 O O . ASP A 1 96 ? 18.098 3.754 -13.999 1.00 72.50 96 ASP A O 1
ATOM 749 N N . GLU A 1 97 ? 17.855 5.687 -12.908 1.00 64.81 97 GLU A N 1
ATOM 750 C CA . GLU A 1 97 ? 18.548 6.501 -13.925 1.00 64.81 97 GLU A CA 1
ATOM 751 C C . GLU A 1 97 ? 20.058 6.199 -14.024 1.00 64.81 97 GLU A C 1
ATOM 753 O O . GLU A 1 97 ? 20.728 6.694 -14.925 1.00 64.81 97 GLU A O 1
ATOM 758 N N . GLY A 1 98 ? 20.609 5.408 -13.094 1.00 60.34 98 GLY A N 1
ATOM 759 C CA . GLY A 1 98 ? 22.039 5.094 -13.011 1.00 60.34 98 GLY A CA 1
ATOM 760 C C . GLY A 1 98 ? 22.464 3.783 -13.676 1.00 60.34 98 GLY A C 1
ATOM 761 O O . GLY A 1 98 ? 23.643 3.440 -13.610 1.00 60.34 98 GLY A O 1
ATOM 762 N N . LEU A 1 99 ? 21.534 3.031 -14.270 1.00 57.78 99 LEU A N 1
ATOM 763 C CA . LEU A 1 99 ? 21.820 1.786 -14.981 1.00 57.78 99 LEU A CA 1
ATOM 764 C C . LEU A 1 99 ? 21.501 1.983 -16.464 1.00 57.78 99 LEU A C 1
ATOM 766 O O . LEU A 1 99 ? 20.335 2.062 -16.842 1.00 57.78 99 LEU A O 1
ATOM 770 N N . ASP A 1 100 ? 22.542 2.023 -17.297 1.00 55.25 100 ASP A N 1
ATOM 771 C CA . ASP A 1 100 ? 22.444 2.227 -18.753 1.00 55.25 100 ASP A CA 1
ATOM 772 C C . ASP A 1 100 ? 21.523 1.205 -19.468 1.00 55.25 100 ASP A C 1
ATOM 774 O O . ASP A 1 100 ? 21.061 1.467 -20.575 1.00 55.25 100 ASP A O 1
ATOM 778 N N . ASP A 1 101 ? 21.207 0.074 -18.820 1.00 57.09 101 ASP A N 1
ATOM 779 C CA . ASP A 1 101 ? 20.378 -1.024 -19.346 1.00 57.09 101 ASP A CA 1
ATOM 780 C C . ASP A 1 101 ? 18.936 -1.071 -18.794 1.00 57.09 101 ASP A C 1
ATOM 782 O O . ASP A 1 101 ? 18.175 -1.988 -19.116 1.00 57.09 101 ASP A O 1
ATOM 786 N N . ASP A 1 102 ? 18.522 -0.138 -17.930 1.00 61.38 102 ASP A N 1
ATOM 787 C CA . ASP A 1 102 ? 17.238 -0.274 -17.225 1.00 61.38 102 ASP A CA 1
ATOM 788 C C . ASP A 1 102 ? 16.007 0.17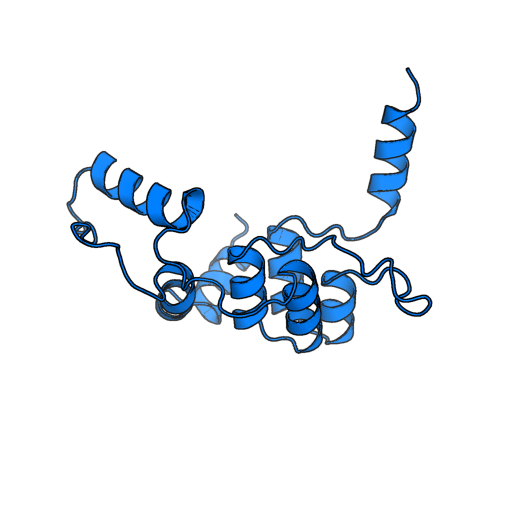8 -18.039 1.00 61.38 102 ASP A C 1
ATOM 790 O O . ASP A 1 102 ? 14.885 0.089 -17.543 1.00 61.38 102 ASP A O 1
ATOM 794 N N . ASP A 1 103 ? 16.163 0.641 -19.288 1.00 61.66 103 ASP A N 1
ATOM 795 C CA . ASP A 1 103 ? 15.089 1.149 -20.178 1.00 61.66 103 ASP A CA 1
ATOM 796 C C . ASP A 1 103 ? 14.140 2.180 -19.510 1.00 61.66 103 ASP A C 1
ATOM 798 O O . ASP A 1 103 ? 13.030 2.438 -19.981 1.00 61.66 103 ASP A O 1
ATOM 802 N N . GLY A 1 104 ? 14.514 2.739 -18.355 1.00 67.12 104 GLY A N 1
ATOM 803 C CA . GLY A 1 104 ? 13.589 3.475 -17.500 1.00 67.12 104 GLY A CA 1
ATOM 804 C C . GLY A 1 104 ? 12.385 2.635 -17.036 1.00 67.12 104 GLY A C 1
ATOM 805 O O . GLY A 1 104 ? 11.269 3.146 -16.949 1.00 67.12 104 GLY A O 1
ATOM 806 N N . ARG A 1 105 ? 12.533 1.345 -16.742 1.00 71.69 105 ARG A N 1
ATOM 807 C CA . ARG A 1 105 ? 11.407 0.507 -16.302 1.00 71.69 105 ARG A CA 1
ATOM 808 C C . ARG A 1 105 ? 10.944 0.901 -14.902 1.00 71.69 105 ARG A C 1
ATOM 810 O O . ARG A 1 105 ? 11.691 0.795 -13.932 1.00 71.69 105 ARG A O 1
ATOM 817 N N . THR A 1 106 ? 9.683 1.301 -14.783 1.00 83.25 106 THR A N 1
ATOM 818 C CA . THR A 1 106 ? 9.034 1.579 -13.489 1.00 83.25 106 THR A CA 1
ATOM 819 C C . THR A 1 106 ? 8.621 0.288 -12.771 1.00 83.25 106 THR A C 1
ATOM 821 O O . THR A 1 106 ? 8.625 -0.806 -13.347 1.00 83.25 106 THR A O 1
ATOM 824 N N . SER A 1 107 ? 8.181 0.412 -11.515 1.00 83.81 107 SER A N 1
ATOM 825 C CA . SER A 1 107 ? 7.603 -0.711 -10.759 1.00 83.81 107 SER A CA 1
ATOM 826 C C . SER A 1 107 ? 6.411 -1.357 -11.487 1.00 83.81 107 SER A C 1
ATOM 828 O O . SER A 1 107 ? 6.205 -2.566 -11.391 1.00 83.81 107 SER A O 1
ATOM 830 N N . LEU A 1 108 ? 5.646 -0.575 -12.260 1.00 84.81 108 LEU A N 1
ATOM 831 C CA . LEU A 1 108 ? 4.496 -1.072 -13.019 1.00 84.81 108 LEU A CA 1
ATOM 832 C C . LEU A 1 108 ? 4.919 -1.996 -14.171 1.00 84.81 108 LEU A C 1
ATOM 834 O O . LEU A 1 108 ? 4.315 -3.053 -14.352 1.00 84.81 108 LEU A O 1
ATOM 838 N N . HIS A 1 109 ? 5.993 -1.647 -14.890 1.00 84.00 109 HIS A N 1
ATOM 839 C CA . HIS A 1 109 ? 6.560 -2.482 -15.955 1.00 84.00 109 HIS A CA 1
ATOM 840 C C . HIS A 1 109 ? 7.013 -3.842 -15.414 1.00 84.00 109 HIS A C 1
ATOM 842 O O . HIS A 1 109 ? 6.718 -4.881 -16.003 1.00 84.00 109 HIS A O 1
ATOM 848 N N . ALA A 1 110 ? 7.683 -3.839 -14.257 1.00 83.88 110 ALA A N 1
ATOM 849 C CA . ALA A 1 110 ? 8.131 -5.059 -13.595 1.00 83.88 110 ALA A CA 1
ATOM 850 C C . ALA A 1 110 ? 6.952 -5.952 -13.161 1.00 83.88 110 ALA A C 1
ATOM 852 O O . ALA A 1 110 ? 6.960 -7.156 -13.418 1.00 83.88 110 ALA A O 1
ATOM 853 N N . ALA A 1 111 ? 5.906 -5.363 -12.571 1.00 85.69 111 ALA A N 1
ATOM 854 C CA . ALA A 1 111 ? 4.705 -6.094 -12.163 1.00 85.69 111 ALA A CA 1
ATOM 855 C C . ALA A 1 111 ? 3.926 -6.681 -13.355 1.00 85.69 111 ALA A C 1
ATOM 857 O O . ALA A 1 111 ? 3.434 -7.811 -13.281 1.00 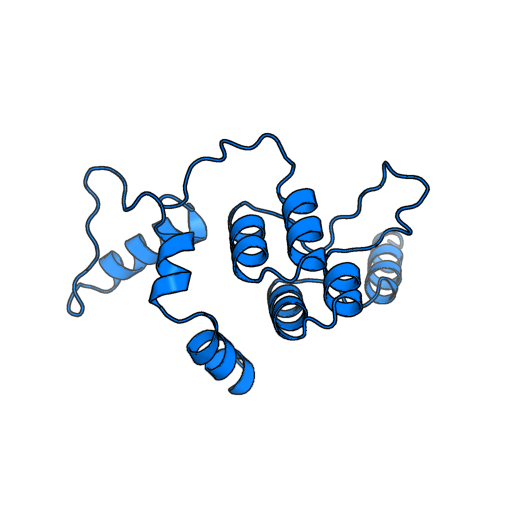85.69 111 ALA A O 1
ATOM 858 N N . ALA A 1 112 ? 3.828 -5.927 -14.455 1.00 85.06 112 ALA A N 1
ATOM 859 C CA . ALA A 1 112 ? 3.175 -6.369 -15.682 1.00 85.06 112 ALA A CA 1
ATOM 860 C C . ALA A 1 112 ? 3.932 -7.538 -16.330 1.00 85.06 112 ALA A C 1
ATOM 862 O O . ALA A 1 112 ? 3.314 -8.544 -16.678 1.00 85.06 112 ALA A O 1
ATOM 863 N N . ALA A 1 113 ? 5.265 -7.453 -16.410 1.00 83.06 113 ALA A N 1
ATOM 864 C CA . ALA A 1 113 ? 6.111 -8.533 -16.919 1.00 83.06 113 ALA A CA 1
ATOM 865 C C . ALA A 1 113 ? 6.001 -9.816 -16.075 1.00 83.06 113 ALA A C 1
ATOM 867 O O . ALA A 1 113 ? 6.013 -10.919 -16.616 1.00 83.06 113 ALA A O 1
ATOM 868 N N . ALA A 1 114 ? 5.833 -9.678 -14.757 1.00 82.75 114 ALA A N 1
ATOM 869 C CA . ALA A 1 114 ? 5.634 -10.802 -13.846 1.00 82.75 114 ALA A CA 1
ATOM 870 C C . ALA A 1 114 ? 4.208 -11.403 -13.892 1.00 82.75 114 ALA A C 1
ATOM 872 O O . ALA A 1 114 ? 3.944 -12.400 -13.217 1.00 82.75 114 ALA A O 1
ATOM 873 N N . GLY A 1 115 ? 3.270 -10.812 -14.648 1.00 83.19 115 GLY A N 1
ATOM 874 C CA . GLY A 1 115 ? 1.880 -11.280 -14.745 1.00 83.19 115 GLY A CA 1
ATOM 875 C C . GLY A 1 115 ? 1.062 -11.064 -13.467 1.00 83.19 115 GLY A C 1
ATOM 876 O O . GLY A 1 115 ? 0.096 -11.782 -13.205 1.00 83.19 115 GLY A O 1
ATOM 877 N N . ARG A 1 116 ? 1.458 -10.095 -12.636 1.00 82.19 116 ARG A N 1
ATOM 878 C CA . ARG A 1 116 ? 0.918 -9.887 -11.288 1.00 82.19 116 ARG A CA 1
ATOM 879 C C . ARG A 1 116 ? -0.139 -8.795 -11.283 1.00 82.19 116 ARG A C 1
ATOM 881 O O . ARG A 1 116 ? 0.113 -7.654 -10.900 1.00 82.19 116 ARG A O 1
ATOM 888 N N . ALA A 1 117 ? -1.341 -9.159 -11.733 1.00 80.31 117 ALA A N 1
ATOM 889 C CA . ALA A 1 117 ? -2.494 -8.256 -11.801 1.00 80.31 117 ALA A CA 1
ATOM 890 C C . ALA A 1 117 ? -2.840 -7.624 -10.438 1.00 80.31 117 ALA A C 1
ATOM 892 O O . ALA A 1 117 ? -3.280 -6.478 -10.381 1.00 80.31 117 ALA A O 1
ATOM 893 N N . ASP A 1 118 ? -2.581 -8.357 -9.353 1.00 79.44 118 ASP A N 1
ATOM 894 C CA . ASP A 1 118 ? -2.653 -7.906 -7.966 1.00 79.44 118 ASP A CA 1
ATOM 895 C C . ASP A 1 118 ? -1.774 -6.677 -7.702 1.00 79.44 118 ASP A C 1
ATOM 897 O O . ASP A 1 118 ? -2.234 -5.632 -7.232 1.00 79.44 118 ASP A O 1
ATOM 901 N N . VAL A 1 119 ? -0.497 -6.801 -8.049 1.00 83.25 119 VAL A N 1
ATOM 902 C CA . VAL A 1 119 ? 0.500 -5.751 -7.845 1.00 83.25 119 VAL A CA 1
ATOM 903 C C . VAL A 1 11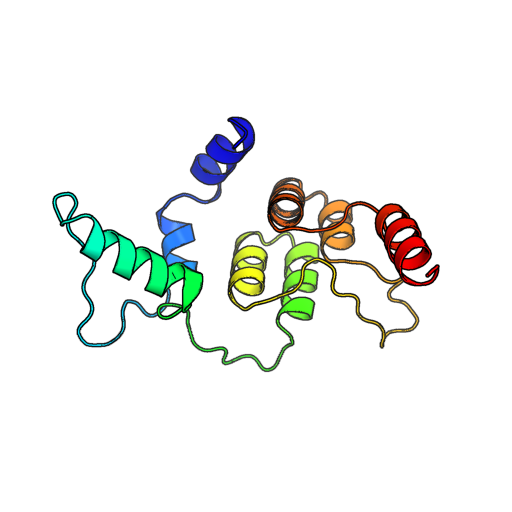9 ? 0.258 -4.572 -8.787 1.00 83.25 119 VAL A C 1
ATOM 905 O O . VAL A 1 119 ? 0.331 -3.422 -8.354 1.00 83.25 119 VAL A O 1
ATOM 908 N N . VAL A 1 120 ? -0.091 -4.837 -10.049 1.00 84.38 120 VAL A N 1
ATOM 909 C CA . VAL A 1 120 ? -0.433 -3.800 -11.037 1.00 84.38 120 VAL A CA 1
ATOM 910 C C . VAL A 1 120 ? -1.608 -2.951 -10.547 1.00 84.38 120 VAL A C 1
ATOM 912 O O . VAL A 1 120 ? -1.507 -1.725 -10.513 1.00 84.38 120 VAL A O 1
ATOM 915 N N . ALA A 1 121 ? -2.699 -3.582 -10.101 1.00 81.69 121 ALA A N 1
ATOM 916 C CA . ALA A 1 121 ? -3.862 -2.869 -9.580 1.00 81.69 121 ALA A CA 1
ATOM 917 C C . ALA A 1 121 ? -3.504 -2.002 -8.363 1.00 81.69 121 ALA A C 1
ATOM 919 O O . ALA A 1 121 ? -3.923 -0.845 -8.281 1.00 81.69 121 ALA A O 1
ATOM 920 N N . PHE A 1 122 ? -2.696 -2.532 -7.439 1.00 82.38 122 PHE A N 1
ATOM 921 C CA . PHE A 1 122 ? -2.238 -1.778 -6.275 1.00 82.38 122 PHE A CA 1
ATOM 922 C C . PHE A 1 122 ? -1.394 -0.557 -6.664 1.00 82.38 122 PHE A C 1
ATOM 924 O O . PHE A 1 122 ? -1.621 0.532 -6.135 1.00 82.38 122 PHE A O 1
ATOM 931 N N . LEU A 1 123 ? -0.440 -0.714 -7.585 1.00 84.44 123 LEU A N 1
ATOM 932 C CA . LEU A 1 123 ? 0.424 0.375 -8.044 1.00 84.44 123 LEU A CA 1
ATOM 933 C C . LEU A 1 123 ? -0.389 1.492 -8.715 1.00 84.44 123 LEU A C 1
ATOM 935 O O . LEU A 1 123 ? -0.214 2.659 -8.360 1.00 84.44 123 LEU A O 1
ATOM 939 N N . LEU A 1 124 ? -1.335 1.149 -9.596 1.00 84.44 124 LEU A N 1
ATOM 940 C CA . LEU A 1 124 ? -2.220 2.118 -10.259 1.00 84.44 124 LEU A CA 1
ATOM 941 C C . LEU A 1 124 ? -3.068 2.915 -9.260 1.00 84.44 124 LEU A C 1
ATOM 943 O O . LEU A 1 124 ? -3.160 4.138 -9.349 1.00 84.44 124 LEU A O 1
ATOM 947 N N . LEU A 1 125 ? -3.632 2.246 -8.250 1.00 80.81 125 LEU A N 1
ATOM 948 C CA . LEU A 1 125 ? -4.382 2.906 -7.172 1.00 80.81 125 LEU A CA 1
ATOM 949 C C . LEU A 1 125 ? -3.520 3.866 -6.341 1.00 80.81 125 LEU A C 1
ATOM 951 O O . LEU A 1 125 ? -4.047 4.780 -5.711 1.00 80.81 125 LEU A O 1
ATOM 955 N N . ASN A 1 126 ? -2.204 3.655 -6.334 1.00 80.19 126 ASN A N 1
ATOM 956 C CA . ASN A 1 126 ? -1.228 4.426 -5.572 1.00 80.19 126 ASN A CA 1
ATOM 957 C C . ASN A 1 126 ? -0.452 5.442 -6.429 1.00 80.19 126 ASN A C 1
ATOM 959 O O . ASN A 1 126 ? 0.603 5.921 -5.993 1.00 80.19 126 ASN A O 1
ATOM 963 N N . GLY A 1 127 ? -0.983 5.782 -7.610 1.00 80.62 127 GLY A N 1
ATOM 964 C CA . GLY A 1 127 ? -0.467 6.845 -8.473 1.00 80.62 127 GLY A CA 1
ATOM 965 C C . GLY A 1 127 ? 0.629 6.413 -9.445 1.00 80.62 127 GLY A C 1
ATOM 966 O O . GLY A 1 127 ? 1.368 7.274 -9.920 1.00 80.62 127 GLY A O 1
ATOM 967 N N . ALA A 1 128 ? 0.764 5.112 -9.726 1.00 82.94 128 ALA A N 1
ATOM 968 C CA . ALA A 1 128 ? 1.626 4.653 -10.811 1.00 82.94 128 ALA A CA 1
ATOM 969 C C . ALA A 1 128 ? 1.073 5.114 -12.166 1.00 82.94 128 ALA A C 1
ATOM 971 O O . ALA A 1 128 ? -0.115 4.942 -12.450 1.00 82.94 128 ALA A O 1
ATOM 972 N N . VAL A 1 129 ? 1.939 5.682 -12.998 1.00 78.94 129 VAL A N 1
ATOM 973 C CA . VAL A 1 129 ? 1.606 6.127 -14.353 1.00 78.94 129 VAL A CA 1
ATOM 974 C C . VAL A 1 129 ? 1.691 4.932 -15.308 1.00 78.94 129 VAL A C 1
ATOM 976 O O . VAL A 1 129 ? 2.635 4.145 -15.230 1.00 78.94 129 VAL A O 1
ATOM 979 N N . LEU A 1 130 ? 0.682 4.785 -16.176 1.00 68.69 130 LEU A N 1
ATOM 980 C CA . LEU A 1 130 ? 0.624 3.721 -17.186 1.00 68.69 130 LEU A CA 1
ATOM 981 C C . LEU A 1 130 ? 1.639 3.948 -18.308 1.00 68.69 130 LEU A C 1
ATOM 983 O O . LEU A 1 130 ? 2.367 3.020 -18.625 1.00 68.69 130 LEU A O 1
ATOM 987 N N . ASP A 1 131 ? 1.717 5.174 -18.833 1.00 63.00 131 ASP A N 1
ATOM 988 C CA . ASP A 1 131 ? 2.591 5.547 -19.946 1.00 63.00 131 ASP A CA 1
ATOM 989 C C . ASP A 1 131 ? 3.098 6.997 -19.804 1.00 63.00 131 ASP A C 1
ATOM 991 O O . ASP A 1 131 ? 2.362 7.900 -19.391 1.00 63.00 131 ASP A O 1
ATOM 995 N N . ASP A 1 132 ? 4.355 7.230 -20.194 1.00 55.62 132 ASP A N 1
ATOM 996 C CA . ASP A 1 132 ? 5.054 8.525 -20.119 1.00 55.62 132 ASP A CA 1
ATOM 997 C C . ASP A 1 132 ? 4.454 9.627 -21.020 1.00 55.62 132 ASP A C 1
ATOM 999 O O . ASP A 1 132 ? 4.756 10.812 -20.837 1.00 55.62 132 ASP A O 1
ATOM 1003 N N . GLU A 1 133 ? 3.579 9.287 -21.975 1.00 52.34 133 GLU A N 1
ATOM 1004 C CA . GLU A 1 133 ? 2.981 10.264 -22.903 1.00 52.34 133 GLU A CA 1
ATOM 1005 C C . GLU A 1 133 ? 2.204 11.373 -22.178 1.00 52.34 133 GLU A C 1
ATOM 1007 O O . GLU A 1 133 ? 2.208 12.532 -22.603 1.00 52.34 133 GLU A O 1
ATOM 1012 N N . VAL A 1 134 ? 1.602 11.062 -21.027 1.00 50.56 134 VAL A N 1
ATOM 1013 C CA . VAL A 1 134 ? 0.843 12.048 -20.244 1.00 50.56 134 VAL A CA 1
ATOM 1014 C C . VAL A 1 134 ? 1.779 13.045 -19.541 1.00 50.56 134 VAL A C 1
ATOM 1016 O O . VAL A 1 134 ? 1.431 14.218 -19.379 1.00 50.56 134 VAL A O 1
ATOM 1019 N N . HIS A 1 135 ? 3.003 12.630 -19.196 1.00 47.28 135 HIS A N 1
ATOM 1020 C CA . HIS A 1 135 ? 4.015 13.515 -18.618 1.00 47.28 135 HIS A CA 1
ATOM 1021 C C . HIS A 1 135 ? 4.717 14.378 -19.667 1.00 47.28 135 HIS A C 1
ATOM 1023 O O . HIS A 1 135 ? 5.005 15.539 -19.377 1.00 47.28 135 HIS A O 1
ATOM 1029 N N . ALA A 1 136 ? 4.937 13.870 -20.884 1.00 48.25 136 ALA A N 1
ATOM 1030 C CA . ALA A 1 136 ? 5.476 14.673 -21.982 1.00 48.25 136 ALA A CA 1
ATOM 1031 C C . ALA A 1 136 ? 4.557 15.863 -22.304 1.00 48.25 136 ALA A C 1
ATOM 1033 O O . ALA A 1 136 ? 5.033 16.987 -22.468 1.00 48.25 136 ALA A O 1
ATOM 1034 N N . LEU A 1 137 ? 3.237 15.646 -22.300 1.00 43.62 137 LEU A N 1
ATOM 1035 C CA . LEU A 1 137 ? 2.264 16.711 -22.531 1.00 43.62 137 LEU A CA 1
ATOM 1036 C C . LEU A 1 137 ? 2.201 17.705 -21.356 1.00 43.62 137 LEU A C 1
ATOM 1038 O O . LEU A 1 137 ? 2.225 18.914 -21.582 1.00 43.62 137 LEU A O 1
ATOM 1042 N N . ALA A 1 138 ? 2.204 17.219 -20.108 1.00 46.72 138 ALA A N 1
ATOM 1043 C CA . ALA A 1 138 ? 2.173 18.072 -18.914 1.00 46.72 138 ALA A CA 1
ATOM 1044 C C . ALA A 1 138 ? 3.461 18.906 -18.738 1.00 46.72 138 ALA A C 1
ATOM 1046 O O . ALA A 1 138 ? 3.405 20.094 -18.403 1.00 46.72 138 ALA A O 1
ATOM 1047 N N . ALA A 1 139 ? 4.628 18.319 -19.015 1.00 48.12 139 ALA A N 1
ATOM 1048 C CA . ALA A 1 139 ? 5.916 19.006 -18.971 1.00 48.12 139 ALA A CA 1
ATOM 1049 C C . ALA A 1 139 ? 6.086 20.005 -20.131 1.00 48.12 139 ALA A C 1
ATOM 1051 O O . ALA A 1 139 ? 6.678 21.068 -19.937 1.00 48.12 139 ALA A O 1
ATOM 1052 N N . ALA A 1 140 ? 5.532 19.708 -21.314 1.00 48.31 140 ALA A N 1
ATOM 1053 C CA . ALA A 1 140 ? 5.505 20.638 -22.443 1.00 48.31 140 ALA A CA 1
ATOM 1054 C C . ALA A 1 140 ? 4.619 21.863 -22.163 1.00 48.31 140 ALA A C 1
ATOM 1056 O O . ALA A 1 140 ? 5.009 22.981 -22.494 1.00 48.31 140 ALA A O 1
ATOM 1057 N N . THR A 1 141 ? 3.480 21.694 -21.482 1.00 51.25 141 THR A N 1
ATOM 1058 C CA . THR A 1 141 ? 2.623 22.824 -21.082 1.00 51.25 141 THR A CA 1
ATOM 1059 C C . THR A 1 141 ? 3.225 23.690 -19.973 1.00 51.25 141 THR A C 1
ATOM 1061 O O . THR A 1 141 ? 2.966 24.887 -19.931 1.00 51.25 141 THR A O 1
ATOM 1064 N N . ALA A 1 142 ? 4.070 23.127 -19.103 1.00 49.62 142 ALA A N 1
ATOM 1065 C CA . ALA A 1 142 ? 4.723 23.874 -18.023 1.00 49.62 142 ALA A CA 1
ATOM 1066 C C . ALA A 1 142 ? 5.945 24.698 -18.481 1.00 49.62 142 ALA A C 1
ATOM 1068 O O . ALA A 1 142 ? 6.369 25.603 -17.769 1.00 49.62 142 ALA A O 1
ATOM 1069 N N . LYS A 1 143 ? 6.512 24.407 -19.662 1.00 52.19 143 LYS A N 1
ATOM 1070 C CA . LYS A 1 143 ? 7.635 25.158 -20.263 1.00 52.19 143 LYS A CA 1
ATOM 1071 C C . LYS A 1 143 ? 7.199 26.227 -21.276 1.00 52.19 143 LYS A C 1
ATOM 1073 O O . LYS A 1 143 ? 8.051 26.808 -21.942 1.00 52.19 143 LYS A O 1
ATOM 1078 N N . GLY A 1 144 ? 5.895 26.470 -21.405 1.00 52.34 144 GLY A N 1
ATOM 1079 C CA . GLY A 1 144 ? 5.318 27.400 -22.373 1.00 52.34 144 GLY A CA 1
ATOM 1080 C C . GLY A 1 144 ? 4.447 28.486 -21.744 1.00 52.34 144 GLY A C 1
ATOM 1081 O O . GLY A 1 144 ? 3.291 28.595 -22.140 1.00 52.34 144 GLY A O 1
ATOM 1082 N N . VAL A 1 145 ? 4.987 29.264 -20.796 1.00 40.03 145 VAL A N 1
ATOM 1083 C CA . VAL A 1 145 ? 4.558 30.639 -20.447 1.00 40.03 145 VAL A CA 1
ATOM 1084 C C . VAL A 1 145 ? 5.790 31.438 -20.034 1.00 40.03 145 VAL A C 1
ATOM 1086 O O . VAL A 1 145 ? 6.573 30.901 -19.219 1.00 40.03 145 VAL A O 1
#

InterPro domains:
  IPR002110 Ankyrin repeat [PF00023] (103-129)
  IPR002110 Ankyrin repeat [PS50088] (103-135)
  IPR002110 Ankyrin repeat [SM00248] (103-132)
  IPR036770 Ankyrin repeat-containing domain superfamily [G3DSA:1.25.40.20] (61-143)
  IPR036770 Ankyrin repeat-containing domain superfamily [SSF48403] (64-128)
  IPR037278 ARFGAP/RecO-like zinc finger [SSF57863] (9-58)
  IPR038508 ArfGAP domain superfamily [G3DSA:1.10.220.150] (1-60)
  IPR051282 Arf-GAP with GTPase, ANK repeat and PH domain-containing protein [PTHR45819] (7-128)

Secondary structure (DSSP, 8-state):
--HHHHHHIIIIIHHHHHHHHHTTT-SPTT--PPPTT--HHHHHHHHHHHHTS-TTSPP----S-HHHHHHHHHHHT-HHHHHHHHHTT--TT---TT-TTSTT--HHHHHHHTT-HHHHHHHHHTT--S-THHHHHHHHHHT--

Radius of gyration: 17.87 Å; chains: 1; bounding box: 40×42×49 Å

Sequence (145 aa):
WSPLVLDYLLQSAGNERARDVWEAVGPPTGWSRPAPDAPAHVKEQWVVAKYAWRGFLAENVFEEEPSRALKAAAASGSLRDVVAAKARGGDPNWRDEGLDDDDGRTSLHAAAAAGRADVVAFLLLNGAVLDDEVHALAAATAKGV

pLDDT: mean 71.92, std 14.37, range [37.59, 92.19]

Foldseek 3Di:
DDPVVVCLCCVPCNPVNVCCAQQVQHAPPPDDDDDPPGDPVNNVVVVCCRQVVSRRGDDDPDPDQLQVQLLVCLLVLPQSSVVNSVSVPHDQQDAPPPDPPRPRDGSLNSNVVNVNPVSNVVSVVVPHDPDCPVVVVVVVVVVPD

Organism: NCBI:txid35677